Protein AF-A0A955Y008-F1 (afdb_monomer_lite)

Secondary structure (DSSP, 8-state):
-EEEE--SEE-TT--EEEEEEEEEEEEEEEEEEETTEEPPEEEEETTS--EEES-EEEEEEEEEEEEE------TTPEEEEEETTEEEEEEE-

Structure (mmCIF, N/CA/C/O backbone):
data_AF-A0A955Y008-F1
#
_entry.id   AF-A0A955Y008-F1
#
loop_
_atom_site.group_PDB
_atom_site.id
_atom_site.type_symbol
_atom_site.label_atom_id
_atom_site.label_alt_id
_atom_site.label_comp_id
_atom_site.label_asym_id
_atom_site.label_entity_id
_atom_site.label_seq_id
_atom_site.pdbx_PDB_ins_code
_atom_site.Cartn_x
_atom_site.Cartn_y
_atom_site.Cartn_z
_atom_site.occupancy
_atom_site.B_iso_or_equiv
_atom_site.auth_seq_id
_atom_site.auth_comp_id
_atom_site.auth_asym_id
_atom_site.auth_atom_id
_atom_site.pdbx_PDB_model_num
ATOM 1 N N . MET A 1 1 ? -8.196 3.845 17.006 1.00 89.00 1 MET A N 1
ATOM 2 C CA . MET A 1 1 ? -7.122 4.506 16.236 1.00 89.00 1 MET A CA 1
ATOM 3 C C . MET A 1 1 ? -6.521 3.510 15.252 1.00 89.00 1 MET A C 1
ATOM 5 O O . MET A 1 1 ? -6.613 2.316 15.507 1.00 89.00 1 MET A O 1
ATOM 9 N N . VAL A 1 2 ? -5.970 3.988 14.130 1.00 94.81 2 VAL A N 1
ATOM 10 C CA . VAL A 1 2 ? -5.214 3.175 13.162 1.00 94.81 2 VAL A CA 1
ATOM 11 C C . VAL A 1 2 ? -3.862 3.846 12.945 1.00 94.81 2 VAL A C 1
ATOM 13 O O . VAL A 1 2 ? -3.818 5.032 12.611 1.00 94.81 2 VAL A O 1
ATOM 16 N N . GLU A 1 3 ? -2.796 3.092 13.156 1.00 96.06 3 GLU A N 1
ATOM 17 C CA . GLU A 1 3 ? -1.404 3.449 12.913 1.00 96.06 3 GLU A CA 1
ATOM 18 C C . GLU A 1 3 ? -0.931 2.755 11.633 1.00 96.06 3 GLU A C 1
ATOM 20 O O . GLU A 1 3 ? -1.217 1.573 11.424 1.00 96.06 3 GLU A O 1
ATOM 25 N N . LEU A 1 4 ? -0.239 3.501 10.770 1.00 96.94 4 LEU A N 1
ATOM 26 C CA . LEU A 1 4 ? 0.325 3.008 9.517 1.00 96.94 4 LEU A CA 1
ATOM 27 C C . LEU A 1 4 ? 1.843 3.157 9.561 1.00 96.94 4 LEU A C 1
ATOM 29 O O . LEU A 1 4 ? 2.338 4.200 9.983 1.00 96.94 4 LEU A O 1
ATOM 33 N N . ILE A 1 5 ? 2.558 2.155 9.063 1.00 96.94 5 ILE A N 1
ATOM 34 C CA . ILE A 1 5 ? 4.019 2.127 9.020 1.00 96.94 5 ILE A CA 1
ATOM 35 C C . ILE A 1 5 ? 4.443 1.752 7.600 1.00 96.94 5 ILE A C 1
ATOM 37 O O . ILE A 1 5 ? 4.036 0.716 7.077 1.00 96.94 5 ILE A O 1
ATOM 41 N N . ALA A 1 6 ? 5.254 2.600 6.978 1.00 96.62 6 ALA A N 1
ATOM 42 C CA . ALA A 1 6 ? 5.923 2.346 5.705 1.00 96.62 6 ALA A CA 1
ATOM 43 C C . ALA A 1 6 ? 7.209 3.193 5.640 1.00 96.62 6 ALA A C 1
ATOM 45 O O . ALA A 1 6 ? 7.307 4.184 6.374 1.00 96.62 6 ALA A O 1
ATOM 46 N N . PRO A 1 7 ? 8.190 2.846 4.787 1.00 95.38 7 PRO A N 1
ATOM 47 C CA . PRO A 1 7 ? 9.339 3.707 4.529 1.00 95.38 7 PRO A CA 1
ATOM 48 C C . PRO A 1 7 ? 8.900 5.072 4.003 1.00 95.38 7 PRO A C 1
ATOM 50 O O . PRO A 1 7 ? 7.972 5.165 3.209 1.00 95.38 7 PRO A O 1
ATOM 53 N N . THR A 1 8 ? 9.582 6.139 4.408 1.00 92.94 8 THR A N 1
ATOM 54 C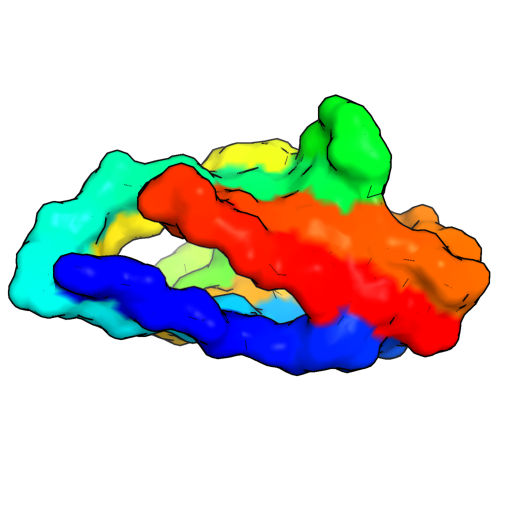 CA . THR A 1 8 ? 9.321 7.487 3.877 1.00 92.94 8 THR A CA 1
ATOM 55 C C . THR A 1 8 ? 9.997 7.731 2.528 1.00 92.94 8 THR A C 1
ATOM 57 O O . THR A 1 8 ? 9.570 8.616 1.790 1.00 92.94 8 THR A O 1
ATOM 60 N N . LEU A 1 9 ? 11.027 6.948 2.200 1.00 95.25 9 LEU A N 1
ATOM 61 C CA . LEU A 1 9 ? 11.791 7.013 0.959 1.00 95.25 9 LEU A CA 1
ATOM 62 C C . LEU A 1 9 ? 11.767 5.638 0.277 1.00 95.25 9 LEU A C 1
ATOM 64 O O . LEU A 1 9 ? 12.008 4.626 0.936 1.00 95.25 9 LEU A O 1
ATOM 68 N N . LEU A 1 10 ? 11.463 5.613 -1.017 1.00 95.38 10 LEU A N 1
ATOM 69 C CA . LEU A 1 10 ? 11.337 4.412 -1.839 1.00 95.38 1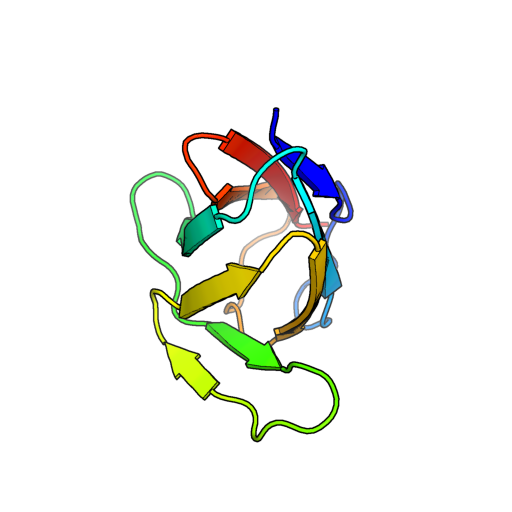0 LEU A CA 1
ATOM 70 C C . LEU A 1 10 ? 12.392 4.413 -2.940 1.00 95.38 10 LEU A C 1
ATOM 72 O O . LEU A 1 10 ? 12.556 5.421 -3.619 1.00 95.38 10 LEU A O 1
ATOM 76 N N . THR A 1 11 ? 13.042 3.279 -3.173 1.00 92.94 11 THR A N 1
ATOM 77 C CA . THR A 1 11 ? 13.912 3.088 -4.338 1.00 92.94 11 THR A CA 1
ATOM 78 C C . THR A 1 11 ? 13.077 2.607 -5.521 1.00 92.94 11 THR A C 1
ATOM 80 O O . THR A 1 11 ? 12.295 1.665 -5.379 1.00 92.94 11 THR A O 1
ATOM 83 N N . VAL A 1 12 ? 13.234 3.224 -6.695 1.00 88.81 12 VAL A N 1
ATOM 84 C CA . VAL A 1 12 ? 12.534 2.793 -7.918 1.00 88.81 12 VAL A CA 1
ATOM 85 C C . VAL A 1 12 ? 12.807 1.315 -8.202 1.00 88.81 12 VAL A C 1
ATOM 87 O O . VAL A 1 12 ? 13.953 0.875 -8.194 1.00 88.81 12 VAL A O 1
ATOM 90 N N . GLY A 1 13 ? 11.742 0.554 -8.463 1.00 82.31 13 GLY A N 1
ATOM 91 C CA . GLY A 1 13 ? 11.826 -0.872 -8.785 1.00 82.31 13 GLY A CA 1
ATOM 92 C C . GLY A 1 13 ? 12.031 -1.794 -7.579 1.00 82.31 13 GLY A C 1
ATOM 93 O O . GLY A 1 13 ? 11.934 -3.010 -7.735 1.00 82.31 13 GLY A O 1
ATOM 94 N N . GLU A 1 14 ? 12.253 -1.259 -6.374 1.00 93.44 14 GLU A N 1
ATOM 95 C CA . GLU A 1 14 ? 12.387 -2.081 -5.174 1.00 93.44 14 GLU A CA 1
ATOM 96 C C . GLU A 1 14 ? 11.041 -2.278 -4.457 1.00 93.44 14 GLU A C 1
ATOM 98 O O . GLU A 1 14 ? 10.193 -1.373 -4.394 1.00 93.44 14 GLU A O 1
ATOM 103 N N . PRO A 1 15 ? 10.814 -3.474 -3.890 1.00 96.25 15 PRO A N 1
ATOM 104 C CA . PRO A 1 15 ? 9.668 -3.716 -3.036 1.00 96.25 15 PRO A CA 1
ATOM 105 C C . PRO A 1 15 ? 9.826 -2.989 -1.695 1.00 96.25 15 PRO A C 1
ATOM 107 O O . PRO A 1 15 ? 10.933 -2.831 -1.184 1.00 96.25 15 PRO A O 1
ATOM 110 N N . PHE A 1 16 ? 8.713 -2.618 -1.066 1.00 97.25 16 PHE A N 1
ATOM 111 C CA . PHE A 1 16 ? 8.726 -2.026 0.274 1.00 97.25 16 PHE A CA 1
ATOM 112 C C . PHE A 1 16 ? 7.650 -2.622 1.177 1.00 97.25 16 PHE A C 1
ATOM 114 O O . PHE A 1 16 ? 6.653 -3.172 0.714 1.00 97.25 16 PHE A O 1
ATOM 121 N N . THR A 1 17 ? 7.844 -2.507 2.489 1.00 97.44 17 THR A N 1
ATOM 122 C CA . THR A 1 17 ? 6.908 -3.056 3.475 1.00 97.44 17 THR A CA 1
ATOM 123 C C . THR A 1 17 ? 5.898 -2.005 3.919 1.00 97.44 17 THR A C 1
ATOM 125 O O . THR A 1 17 ? 6.264 -0.898 4.308 1.00 97.44 17 THR A O 1
ATOM 128 N N . PHE A 1 18 ? 4.623 -2.381 3.926 1.00 97.12 18 PHE A N 1
ATOM 129 C CA . PHE A 1 18 ? 3.539 -1.662 4.581 1.00 97.12 18 PHE A CA 1
ATOM 130 C C . PHE A 1 18 ? 3.017 -2.490 5.756 1.00 97.12 18 PHE A C 1
ATOM 132 O O . PHE A 1 18 ? 2.660 -3.656 5.592 1.00 97.12 18 PHE A O 1
ATOM 139 N N . ALA A 1 19 ? 2.907 -1.880 6.931 1.00 97.56 19 ALA A N 1
ATOM 140 C CA . ALA A 1 19 ? 2.275 -2.481 8.094 1.00 97.56 19 ALA A CA 1
ATOM 141 C C . ALA A 1 19 ? 1.230 -1.546 8.708 1.00 97.56 19 ALA A C 1
ATOM 143 O O . ALA A 1 19 ? 1.283 -0.324 8.554 1.00 97.56 19 ALA A O 1
ATOM 144 N N . PHE A 1 20 ? 0.269 -2.125 9.424 1.00 97.19 20 PHE A N 1
ATOM 145 C CA . PHE A 1 20 ? -0.707 -1.356 10.186 1.00 97.19 20 PHE A CA 1
ATOM 146 C C . PHE A 1 20 ? -1.022 -2.007 11.529 1.00 97.19 20 PHE A C 1
ATOM 148 O O . PHE A 1 20 ? -0.940 -3.229 11.677 1.00 97.19 20 PHE A O 1
ATOM 155 N N . ARG A 1 21 ? -1.467 -1.179 12.477 1.00 97.50 21 ARG A N 1
ATOM 156 C CA . ARG A 1 21 ? -2.041 -1.595 13.760 1.00 97.50 21 ARG A CA 1
ATOM 157 C C . ARG A 1 21 ? -3.284 -0.766 14.064 1.00 97.50 21 ARG A C 1
ATOM 159 O O . ARG A 1 21 ? -3.315 0.434 13.810 1.00 97.50 21 ARG A O 1
ATOM 166 N N . ALA A 1 22 ? -4.326 -1.393 14.591 1.00 96.94 22 ALA A N 1
ATOM 167 C CA . ALA A 1 22 ? -5.597 -0.756 14.894 1.00 96.94 22 ALA A CA 1
ATOM 168 C C . ALA A 1 22 ? -6.160 -1.231 16.240 1.00 96.94 22 ALA A C 1
ATOM 170 O O . ALA A 1 22 ? -6.119 -2.420 16.559 1.00 96.94 22 ALA A O 1
ATOM 171 N N . ASP A 1 23 ? -6.741 -0.305 17.010 1.00 96.12 23 ASP A N 1
ATOM 172 C CA . ASP A 1 23 ? -7.351 -0.620 18.317 1.00 96.12 23 ASP A CA 1
ATOM 173 C C . ASP A 1 23 ? -8.551 -1.570 18.163 1.00 96.12 23 ASP A C 1
ATOM 175 O O . ASP A 1 23 ? -8.780 -2.490 18.957 1.00 96.12 23 ASP A O 1
ATOM 179 N N . THR A 1 24 ? -9.322 -1.359 17.096 1.00 95.12 24 THR A N 1
ATOM 180 C CA . THR A 1 24 ? -10.481 -2.163 16.713 1.00 95.12 24 THR A CA 1
ATOM 181 C C . THR A 1 24 ? -10.236 -2.841 15.370 1.00 95.12 24 THR A C 1
ATOM 183 O O . THR A 1 24 ? -9.373 -2.444 14.591 1.00 95.12 24 THR A O 1
ATOM 186 N N . ARG A 1 25 ? -10.979 -3.921 15.099 1.00 95.50 25 ARG A N 1
ATOM 187 C CA . ARG A 1 25 ? -10.854 -4.644 13.829 1.00 95.50 25 ARG A CA 1
ATOM 188 C C . ARG A 1 25 ? -11.313 -3.739 12.686 1.00 95.50 25 ARG A C 1
ATOM 190 O O . ARG A 1 25 ? -12.460 -3.305 12.684 1.00 95.50 25 ARG A O 1
ATOM 197 N N . VAL A 1 26 ? -10.442 -3.530 11.706 1.00 95.44 26 VAL A N 1
ATOM 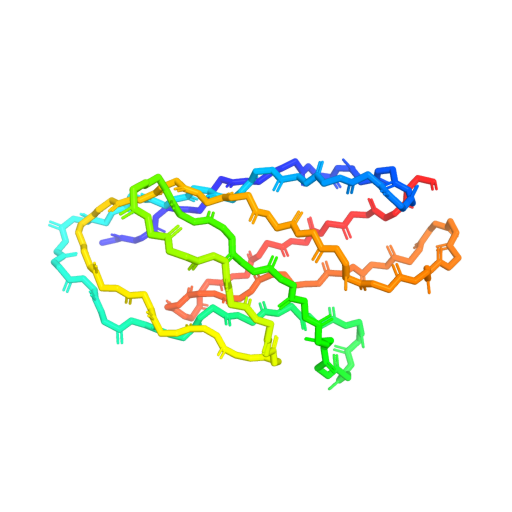198 C CA . VAL A 1 26 ? -10.727 -2.750 10.498 1.00 95.44 26 VAL A CA 1
ATOM 199 C C . VAL A 1 26 ? -11.062 -3.655 9.316 1.00 95.44 26 VAL A C 1
ATOM 201 O O . VAL A 1 26 ? -10.706 -4.841 9.287 1.00 95.44 26 VAL A O 1
ATOM 204 N N . ALA A 1 27 ? -11.755 -3.092 8.329 1.00 95.12 27 ALA A N 1
ATOM 205 C CA . ALA A 1 27 ? -12.084 -3.755 7.072 1.00 95.12 27 ALA A CA 1
ATOM 206 C C . ALA A 1 27 ? -11.952 -2.771 5.902 1.00 95.12 27 ALA A C 1
ATOM 208 O O . ALA A 1 27 ? -12.944 -2.396 5.273 1.00 95.12 27 ALA A O 1
ATOM 209 N N . GLY A 1 28 ? -10.710 -2.383 5.625 1.00 94.81 28 GLY A N 1
ATOM 210 C CA . GLY A 1 28 ? -10.376 -1.269 4.755 1.00 94.81 28 GLY A CA 1
ATOM 211 C C . GLY A 1 28 ? -9.936 -1.617 3.347 1.00 94.81 28 GLY A C 1
ATOM 212 O O . GLY A 1 28 ? -9.765 -2.780 2.969 1.00 94.81 28 GLY A O 1
ATOM 213 N N . ARG A 1 29 ? -9.740 -0.551 2.573 1.00 96.94 29 ARG A N 1
ATOM 214 C CA . ARG A 1 29 ? -9.160 -0.569 1.229 1.00 96.94 29 ARG A CA 1
ATOM 215 C C . ARG A 1 29 ? -7.796 0.108 1.272 1.00 96.94 29 ARG A C 1
ATOM 217 O O . ARG A 1 29 ? -7.724 1.292 1.591 1.00 96.94 29 ARG A O 1
ATOM 224 N N . LEU A 1 30 ? -6.750 -0.647 0.964 1.00 97.69 30 LEU A N 1
ATOM 225 C CA . LEU A 1 30 ? -5.403 -0.138 0.749 1.00 97.69 30 LEU A CA 1
ATOM 226 C C . LEU A 1 30 ? -5.279 0.333 -0.701 1.00 97.69 30 LEU A C 1
ATOM 228 O O . LEU A 1 30 ? -5.650 -0.403 -1.617 1.00 97.69 30 LEU A O 1
ATOM 232 N N . ARG A 1 31 ? -4.777 1.553 -0.893 1.00 97.69 31 ARG A N 1
ATOM 233 C CA . ARG A 1 31 ? -4.532 2.163 -2.207 1.00 97.69 31 ARG A CA 1
ATOM 234 C C . ARG A 1 31 ? -3.199 2.890 -2.212 1.00 97.69 31 ARG A C 1
ATOM 236 O O . ARG A 1 31 ? -2.819 3.457 -1.189 1.00 97.69 31 ARG A O 1
ATOM 243 N N . LEU A 1 32 ? -2.569 2.944 -3.376 1.00 97.31 32 LEU A N 1
ATOM 244 C CA . LEU A 1 32 ? -1.394 3.761 -3.643 1.00 97.31 32 LEU A CA 1
ATOM 245 C C . LEU A 1 32 ? -1.739 4.733 -4.772 1.00 97.31 32 LEU A C 1
ATOM 247 O O . LEU A 1 32 ? -2.356 4.334 -5.758 1.00 97.31 32 LEU A O 1
ATOM 251 N N . THR A 1 33 ? -1.407 6.011 -4.610 1.00 96.94 33 THR A N 1
ATOM 252 C CA . THR A 1 33 ? -1.698 7.037 -5.621 1.00 96.94 33 THR A CA 1
ATOM 253 C C . THR A 1 33 ? -0.483 7.904 -5.911 1.00 96.94 33 THR A C 1
ATOM 255 O O . THR A 1 33 ? 0.186 8.298 -4.959 1.00 96.94 33 THR A O 1
ATOM 258 N N . SER A 1 34 ? -0.271 8.273 -7.174 1.00 94.62 34 SER A N 1
ATOM 259 C CA . SER A 1 34 ? 0.624 9.366 -7.583 1.00 94.62 34 SER A CA 1
ATOM 260 C C . SER A 1 34 ? -0.239 10.575 -7.943 1.00 94.62 34 SER A C 1
ATOM 262 O O . SER A 1 34 ? -1.060 10.509 -8.858 1.00 94.62 34 SER A O 1
ATOM 264 N N . GLY A 1 35 ? -0.176 11.648 -7.149 1.00 90.56 35 GLY A N 1
ATOM 265 C CA . GLY A 1 35 ? -1.130 12.758 -7.261 1.00 90.56 35 GLY A CA 1
ATOM 266 C C . GLY A 1 35 ? -2.592 12.296 -7.114 1.00 90.56 35 GLY A C 1
ATOM 267 O O . GLY A 1 35 ? -3.025 11.878 -6.033 1.00 90.56 35 GLY A O 1
ATOM 268 N N . THR A 1 36 ? -3.368 12.390 -8.199 1.00 88.94 36 THR A N 1
ATOM 269 C CA . THR A 1 36 ? -4.771 11.935 -8.273 1.00 88.94 36 THR A CA 1
ATOM 270 C C . THR A 1 36 ? -4.946 10.542 -8.876 1.00 88.94 36 THR A C 1
ATOM 272 O O . THR A 1 36 ? -6.048 9.998 -8.814 1.00 88.94 36 THR A O 1
ATOM 275 N N . GLU A 1 37 ? -3.896 9.960 -9.449 1.00 94.38 37 GLU A N 1
ATOM 276 C CA . GLU A 1 37 ? -3.964 8.696 -10.180 1.00 94.38 37 GLU A CA 1
ATOM 277 C C . GLU A 1 37 ? -3.783 7.508 -9.238 1.00 94.38 37 GLU A C 1
ATOM 279 O O . GLU A 1 37 ? -2.902 7.514 -8.377 1.00 94.38 37 GLU A O 1
ATOM 284 N N . ALA A 1 38 ? -4.630 6.486 -9.383 1.00 94.88 38 ALA A N 1
ATOM 285 C CA . ALA A 1 38 ? -4.477 5.227 -8.664 1.00 94.88 38 ALA A CA 1
ATOM 286 C C . ALA A 1 38 ? -3.447 4.348 -9.373 1.00 94.88 38 ALA A C 1
ATOM 288 O O . ALA A 1 38 ? -3.538 4.135 -10.580 1.00 94.88 38 ALA A O 1
ATOM 289 N N . LEU A 1 39 ? -2.487 3.831 -8.612 1.00 96.06 39 LEU A N 1
ATOM 290 C CA . LEU A 1 39 ? -1.465 2.933 -9.128 1.00 96.06 39 LEU A CA 1
ATOM 291 C C . LEU A 1 39 ? -1.918 1.488 -8.964 1.00 96.06 39 LEU A C 1
ATOM 293 O O . LEU A 1 39 ? -2.448 1.118 -7.916 1.00 96.06 39 LEU A O 1
ATOM 297 N N . VAL A 1 40 ? -1.665 0.673 -9.985 1.00 97.25 40 VAL A N 1
ATOM 298 C CA . VAL A 1 40 ? -1.720 -0.785 -9.872 1.00 97.25 40 VAL A CA 1
ATOM 299 C C . VAL A 1 40 ? -0.446 -1.247 -9.172 1.00 97.25 40 VAL A C 1
ATOM 301 O O . VAL A 1 40 ? 0.641 -0.789 -9.512 1.00 97.25 40 VAL A O 1
ATOM 304 N N . PHE A 1 41 ? -0.583 -2.123 -8.181 1.00 97.44 41 PHE A N 1
ATOM 305 C CA . PHE A 1 41 ? 0.549 -2.699 -7.461 1.00 97.44 41 PHE A CA 1
ATOM 306 C C . PHE A 1 41 ? 0.242 -4.119 -6.998 1.00 97.44 41 PHE A C 1
ATOM 308 O O . PHE A 1 41 ? -0.917 -4.501 -6.778 1.00 97.44 41 PHE A O 1
ATOM 315 N N . THR A 1 42 ? 1.304 -4.893 -6.811 1.00 98.12 42 THR A N 1
ATOM 316 C CA . THR A 1 42 ? 1.237 -6.232 -6.237 1.00 98.12 42 THR A CA 1
ATOM 317 C C . THR A 1 42 ? 1.340 -6.141 -4.720 1.00 98.12 42 THR A C 1
ATOM 319 O O . THR A 1 42 ? 2.272 -5.540 -4.183 1.00 98.12 42 THR A O 1
ATOM 322 N N . LEU A 1 43 ? 0.377 -6.737 -4.021 1.00 97.94 43 LEU A N 1
ATOM 323 C CA . LEU A 1 43 ? 0.372 -6.888 -2.573 1.00 97.94 43 LEU A CA 1
ATOM 324 C C . LEU A 1 43 ? 0.624 -8.352 -2.217 1.00 97.94 43 LEU A C 1
ATOM 326 O O . LEU A 1 43 ? -0.151 -9.238 -2.580 1.00 97.94 43 LEU A O 1
ATOM 330 N N . GLU A 1 44 ? 1.676 -8.588 -1.447 1.00 97.44 44 GLU A N 1
ATOM 331 C CA . GLU A 1 44 ? 2.040 -9.898 -0.924 1.00 97.44 44 GLU A CA 1
ATOM 332 C C . GLU A 1 44 ? 1.835 -9.915 0.595 1.00 97.44 44 GLU A C 1
ATOM 334 O O . GLU A 1 44 ? 2.342 -9.060 1.325 1.00 97.44 44 GLU A O 1
ATOM 339 N N . ALA A 1 45 ? 1.067 -10.892 1.077 1.00 92.38 45 ALA A N 1
ATOM 340 C CA . ALA A 1 45 ? 0.851 -11.140 2.497 1.00 92.38 45 ALA A CA 1
ATOM 341 C C . ALA A 1 45 ? 1.410 -12.516 2.859 1.00 92.38 45 ALA A C 1
ATOM 343 O O . ALA A 1 45 ? 1.298 -13.459 2.077 1.00 92.38 45 ALA A O 1
ATOM 344 N N . GLN A 1 46 ? 1.947 -12.662 4.069 1.00 86.38 46 GLN A N 1
ATOM 345 C CA . GLN A 1 46 ? 2.495 -13.941 4.513 1.00 86.38 46 GLN A CA 1
ATOM 346 C C . GLN A 1 46 ? 1.440 -15.060 4.439 1.00 86.38 46 GLN A C 1
ATOM 348 O O . GLN A 1 46 ? 0.338 -14.932 4.978 1.00 86.38 46 GLN A O 1
ATOM 353 N N . GLY A 1 47 ? 1.788 -16.163 3.769 1.00 84.19 47 GLY A N 1
ATOM 354 C CA . GLY A 1 47 ? 0.911 -17.328 3.623 1.00 84.19 47 GLY A CA 1
ATOM 355 C C . GLY A 1 47 ? -0.283 -17.114 2.686 1.00 84.19 47 GLY A C 1
ATOM 356 O O . GLY A 1 47 ? -1.244 -17.880 2.752 1.00 84.19 47 GLY A O 1
ATOM 357 N N . ARG A 1 48 ? -0.255 -16.079 1.838 1.00 89.00 48 ARG A N 1
ATOM 358 C CA . ARG A 1 48 ? -1.248 -15.851 0.782 1.00 89.00 48 ARG A CA 1
ATOM 359 C C . ARG A 1 48 ? -0.562 -15.677 -0.560 1.00 89.00 48 ARG A C 1
ATOM 361 O O . ARG A 1 48 ? 0.567 -15.204 -0.628 1.00 89.00 48 ARG A O 1
ATOM 368 N N . GLU A 1 49 ? -1.277 -16.036 -1.616 1.00 93.50 49 GLU A N 1
ATOM 369 C CA . GLU A 1 49 ? -0.841 -15.741 -2.973 1.00 93.50 49 GLU A CA 1
ATOM 370 C C . GLU A 1 49 ? -0.794 -14.215 -3.186 1.00 93.50 49 GLU A C 1
ATOM 372 O O . GLU A 1 49 ? -1.717 -13.517 -2.739 1.00 93.50 49 GLU A O 1
ATOM 377 N N . PRO A 1 50 ? 0.269 -13.679 -3.815 1.00 96.69 50 PRO A N 1
ATOM 378 C CA . PRO A 1 50 ? 0.327 -12.275 -4.192 1.00 96.69 50 PRO A CA 1
ATOM 379 C C . PRO A 1 50 ? -0.837 -11.901 -5.108 1.00 96.69 50 PRO A C 1
ATOM 381 O O . PRO A 1 50 ? -1.240 -12.676 -5.972 1.00 96.69 50 PRO A O 1
ATOM 384 N N . ALA A 1 51 ? -1.363 -10.691 -4.945 1.00 97.25 51 ALA A N 1
ATOM 385 C CA . ALA A 1 51 ? -2.431 -10.178 -5.792 1.00 97.25 51 ALA A CA 1
ATOM 386 C C . ALA A 1 51 ? -2.032 -8.831 -6.386 1.00 97.25 51 ALA A C 1
ATOM 388 O O . ALA A 1 51 ? -1.512 -7.979 -5.671 1.00 97.25 51 ALA A O 1
ATOM 389 N N . THR A 1 52 ? -2.339 -8.608 -7.662 1.00 97.88 52 THR A N 1
ATOM 390 C CA . THR A 1 52 ? -2.082 -7.342 -8.360 1.00 97.88 52 THR A CA 1
ATOM 391 C C . THR A 1 52 ? -3.399 -6.619 -8.616 1.00 97.88 52 THR A C 1
ATOM 393 O O . THR A 1 52 ? -4.311 -7.172 -9.229 1.00 97.88 52 THR A O 1
ATOM 396 N N . ALA A 1 53 ? -3.521 -5.395 -8.107 1.00 97.56 53 ALA A N 1
ATOM 397 C CA . ALA A 1 53 ? -4.713 -4.562 -8.256 1.00 97.56 53 ALA A CA 1
ATOM 398 C C . ALA A 1 53 ? -4.393 -3.093 -7.940 1.00 97.56 53 ALA A C 1
ATOM 400 O O . ALA A 1 53 ? -3.366 -2.788 -7.339 1.00 97.56 53 ALA A O 1
ATOM 401 N N . ASP A 1 54 ? -5.304 -2.184 -8.284 1.00 97.38 54 ASP A N 1
ATOM 402 C CA . ASP A 1 54 ? -5.251 -0.772 -7.871 1.00 97.38 54 ASP A CA 1
ATOM 403 C C . ASP A 1 54 ? -5.777 -0.536 -6.436 1.00 97.38 54 ASP A C 1
ATOM 405 O O . ASP A 1 54 ? -5.621 0.535 -5.840 1.00 97.38 54 ASP A O 1
ATOM 409 N N . THR A 1 55 ? -6.450 -1.539 -5.867 1.00 97.50 55 THR A N 1
ATOM 410 C CA . THR A 1 55 ? -7.075 -1.500 -4.548 1.00 97.50 55 THR A CA 1
ATOM 411 C C . THR A 1 55 ? -7.065 -2.891 -3.918 1.00 97.50 55 THR A C 1
ATOM 413 O O . THR A 1 55 ? -7.615 -3.837 -4.477 1.00 97.50 55 THR A O 1
ATOM 416 N N . HIS A 1 56 ? -6.574 -2.993 -2.681 1.00 97.50 56 HIS A N 1
ATOM 417 C CA . HIS A 1 56 ? -6.554 -4.248 -1.919 1.00 97.50 56 HIS A CA 1
ATOM 418 C C . HIS A 1 56 ? -7.453 -4.186 -0.691 1.00 97.50 56 HIS A C 1
ATOM 420 O O . HIS A 1 56 ? -7.414 -3.224 0.077 1.00 97.50 56 HIS A O 1
ATOM 426 N N . ARG A 1 57 ? -8.274 -5.218 -0.469 1.00 96.00 57 ARG A N 1
ATOM 427 C CA . ARG A 1 57 ? -9.136 -5.288 0.719 1.00 96.00 57 ARG A CA 1
ATOM 428 C C . ARG A 1 57 ? -8.408 -5.982 1.865 1.00 96.00 57 ARG A C 1
ATOM 430 O O . ARG A 1 57 ? -8.186 -7.188 1.819 1.00 96.00 57 ARG A O 1
ATOM 437 N N . ILE A 1 58 ? -8.130 -5.239 2.930 1.00 95.19 58 ILE A N 1
ATOM 438 C CA . ILE A 1 58 ? -7.413 -5.734 4.108 1.00 95.19 58 ILE A CA 1
ATOM 439 C C . ILE A 1 58 ? -8.359 -5.740 5.306 1.00 95.19 58 ILE A C 1
ATOM 441 O O . ILE A 1 58 ? -9.129 -4.804 5.521 1.00 95.19 58 ILE A O 1
ATOM 445 N N . ARG A 1 59 ? -8.339 -6.825 6.085 1.00 95.00 59 ARG A N 1
ATOM 446 C CA . ARG A 1 59 ? -9.161 -6.967 7.291 1.00 95.00 59 ARG A CA 1
ATOM 447 C C . ARG A 1 59 ? -8.314 -7.510 8.428 1.00 95.00 59 ARG A C 1
ATOM 449 O O . ARG A 1 59 ? -7.643 -8.518 8.243 1.00 95.00 59 ARG A O 1
ATOM 456 N N . GLY A 1 60 ? -8.415 -6.911 9.607 1.00 95.44 60 GLY A N 1
ATOM 457 C CA . GLY A 1 60 ? -7.638 -7.343 10.767 1.00 95.44 60 GLY A CA 1
ATOM 458 C C . GLY A 1 60 ? -7.534 -6.261 11.830 1.00 95.44 60 GLY A C 1
ATOM 459 O O . GLY A 1 60 ? -8.101 -5.184 11.674 1.00 95.44 60 GLY A O 1
ATOM 460 N N . LYS A 1 61 ? -6.840 -6.568 12.925 1.00 97.06 61 LYS A N 1
ATOM 461 C CA . LYS A 1 61 ? -6.359 -5.556 13.880 1.00 97.06 61 LYS A CA 1
ATOM 462 C C . LYS A 1 61 ? -4.921 -5.135 13.584 1.00 97.06 61 LYS A C 1
ATOM 464 O O . LYS A 1 61 ? -4.525 -4.040 13.944 1.00 97.06 61 LYS A O 1
ATOM 469 N N . GLU A 1 62 ? -4.170 -5.985 12.903 1.00 96.75 62 GLU A N 1
ATOM 470 C CA . GLU A 1 62 ? -2.801 -5.737 12.476 1.00 96.75 62 GLU A CA 1
ATOM 471 C C . GLU A 1 62 ? -2.524 -6.506 11.184 1.00 96.75 62 GLU A C 1
ATOM 473 O O . GLU A 1 62 ? -3.277 -7.421 10.822 1.00 96.75 62 GLU A O 1
ATOM 478 N N . GLY A 1 63 ? -1.465 -6.123 10.481 1.00 95.75 63 GLY A N 1
ATOM 479 C CA . GLY A 1 63 ? -0.980 -6.835 9.307 1.00 95.75 63 GLY A CA 1
ATOM 480 C C . GLY A 1 63 ? 0.303 -6.219 8.769 1.00 95.75 63 GLY A C 1
ATOM 481 O O . GLY A 1 63 ? 0.541 -5.027 8.957 1.00 95.75 63 GLY A O 1
ATOM 482 N N . SER A 1 64 ? 1.104 -7.042 8.097 1.00 97.06 64 SER A N 1
ATOM 483 C CA . SER A 1 64 ? 2.333 -6.653 7.408 1.00 97.06 64 SER A CA 1
ATOM 484 C C . SER A 1 64 ? 2.307 -7.229 5.998 1.00 97.06 64 SER A C 1
ATOM 486 O O . SER A 1 64 ? 1.950 -8.395 5.808 1.00 97.06 64 SER A O 1
ATOM 488 N N . PHE A 1 65 ? 2.632 -6.393 5.020 1.00 97.62 65 PHE A N 1
ATOM 489 C CA . PHE A 1 65 ? 2.507 -6.685 3.602 1.00 97.62 65 PHE A CA 1
ATOM 490 C C . PHE A 1 65 ? 3.710 -6.140 2.851 1.00 97.62 65 PHE A C 1
ATOM 492 O O . PHE A 1 65 ? 4.204 -5.059 3.168 1.00 97.62 65 PHE A O 1
ATOM 499 N N . VAL A 1 66 ? 4.133 -6.852 1.817 1.00 98.06 66 VAL A N 1
ATOM 500 C CA . VAL A 1 66 ? 5.130 -6.355 0.872 1.00 98.06 66 VAL A CA 1
ATOM 501 C C . VAL A 1 66 ? 4.397 -5.806 -0.346 1.00 98.06 66 VAL A C 1
ATOM 503 O O . VAL A 1 66 ? 3.549 -6.484 -0.925 1.00 98.06 66 VAL A O 1
ATOM 506 N N . ILE A 1 67 ? 4.701 -4.565 -0.713 1.00 97.69 67 ILE A N 1
ATOM 507 C CA . ILE A 1 67 ? 4.203 -3.895 -1.913 1.00 97.69 67 ILE A CA 1
ATOM 508 C C . ILE A 1 67 ? 5.299 -3.948 -2.974 1.00 97.69 67 ILE A C 1
ATOM 510 O O . ILE A 1 67 ? 6.444 -3.581 -2.707 1.00 97.69 67 ILE A O 1
ATOM 514 N N . ARG A 1 68 ? 4.942 -4.413 -4.171 1.00 96.44 68 ARG A N 1
ATOM 515 C CA . ARG A 1 68 ? 5.828 -4.552 -5.337 1.00 96.44 68 ARG A CA 1
ATOM 516 C C . ARG A 1 68 ? 5.131 -4.059 -6.599 1.00 96.44 68 ARG A C 1
ATOM 518 O O . ARG A 1 68 ? 3.940 -3.753 -6.560 1.00 96.44 68 ARG A O 1
ATOM 525 N N . ASP A 1 69 ? 5.869 -4.006 -7.705 1.00 95.38 69 ASP A N 1
ATOM 526 C CA . ASP A 1 69 ? 5.337 -3.724 -9.046 1.00 95.38 69 ASP A CA 1
ATOM 527 C C . ASP A 1 69 ? 4.479 -2.447 -9.108 1.00 95.38 69 ASP A C 1
ATOM 529 O O . ASP A 1 69 ? 3.488 -2.380 -9.827 1.00 95.38 69 ASP A O 1
ATOM 533 N N . TRP A 1 70 ? 4.836 -1.425 -8.324 1.00 94.25 70 TRP A N 1
ATOM 534 C CA . TRP A 1 70 ? 4.077 -0.174 -8.180 1.00 94.25 70 TRP A CA 1
ATOM 535 C C . TRP A 1 70 ? 4.370 0.855 -9.293 1.00 94.25 70 TRP A C 1
ATOM 537 O O . TRP A 1 70 ? 3.984 2.025 -9.198 1.00 94.25 70 TRP A O 1
ATOM 547 N N . GLY A 1 71 ? 5.015 0.398 -10.368 1.00 88.62 71 GLY A N 1
ATOM 548 C CA . GLY A 1 71 ? 5.397 1.183 -11.537 1.00 88.62 71 GLY A CA 1
ATOM 549 C C . GLY A 1 71 ? 6.745 1.891 -11.402 1.00 88.62 71 GLY A C 1
ATOM 550 O O . GLY A 1 71 ? 7.342 1.957 -10.328 1.00 88.62 71 GLY A O 1
ATOM 551 N N . GLU A 1 72 ? 7.214 2.432 -12.522 1.00 89.62 72 GLU A N 1
ATOM 552 C CA . GLU A 1 72 ? 8.376 3.315 -12.573 1.00 89.62 72 GLU A CA 1
ATOM 553 C C . GLU A 1 72 ? 7.915 4.763 -12.421 1.00 89.62 72 GLU A C 1
ATOM 555 O O . GLU A 1 72 ? 7.003 5.215 -13.114 1.00 89.62 72 GLU A O 1
ATOM 560 N N . HIS A 1 73 ? 8.551 5.493 -11.510 1.00 90.62 73 HIS A N 1
ATOM 561 C CA . HIS A 1 73 ? 8.254 6.898 -11.255 1.00 90.62 73 HIS A CA 1
ATOM 562 C C . HIS A 1 73 ? 9.565 7.682 -11.231 1.00 90.62 73 HIS A C 1
ATOM 564 O O . HIS A 1 73 ? 10.557 7.168 -10.711 1.00 90.62 73 HIS A O 1
ATOM 570 N N . PRO A 1 74 ? 9.599 8.917 -11.756 1.00 90.38 74 PRO A N 1
ATOM 571 C CA . PRO A 1 74 ? 10.778 9.765 -11.644 1.00 90.38 74 PRO A CA 1
ATOM 572 C C . PRO A 1 74 ? 11.189 9.981 -10.183 1.00 90.38 74 PRO A C 1
ATOM 574 O O . PRO A 1 74 ? 10.327 10.131 -9.307 1.00 90.38 74 PRO A O 1
ATOM 577 N N . SER A 1 75 ? 12.496 10.079 -9.933 1.00 92.69 75 SER A N 1
ATOM 578 C CA . SER A 1 75 ? 13.023 10.527 -8.639 1.00 92.69 75 SER A CA 1
ATOM 579 C C . SER A 1 75 ? 12.383 11.860 -8.235 1.00 92.69 75 SER A C 1
ATOM 581 O O . SER A 1 75 ? 12.184 12.759 -9.056 1.00 92.69 75 SER A O 1
ATOM 583 N N . GLY A 1 76 ? 12.012 11.973 -6.962 1.00 92.12 76 GLY A N 1
ATOM 584 C CA . GLY A 1 76 ? 11.292 13.114 -6.408 1.00 92.12 76 GLY A CA 1
ATOM 585 C C . GLY A 1 76 ? 9.768 13.012 -6.469 1.00 92.12 76 GLY A C 1
ATOM 586 O O . GLY A 1 76 ? 9.112 13.835 -5.832 1.00 92.12 76 GLY A O 1
ATOM 587 N N . THR A 1 77 ? 9.200 12.013 -7.158 1.00 95.00 77 THR A N 1
ATOM 588 C CA . THR A 1 77 ? 7.745 11.782 -7.172 1.00 95.00 77 THR A CA 1
ATOM 589 C C . THR A 1 77 ? 7.223 11.502 -5.762 1.00 95.00 77 THR A C 1
ATOM 591 O O . THR A 1 77 ? 7.814 10.725 -5.008 1.00 95.00 77 THR A O 1
ATOM 594 N N . GLU A 1 78 ? 6.095 12.120 -5.408 1.00 96.75 78 GLU A N 1
ATOM 595 C CA . GLU A 1 78 ? 5.385 11.863 -4.155 1.00 96.75 78 GLU A CA 1
ATOM 596 C C . GLU A 1 78 ? 4.240 10.875 -4.375 1.00 96.75 78 GLU A C 1
ATOM 598 O O . GLU A 1 78 ? 3.284 11.133 -5.112 1.00 96.75 78 GLU A O 1
ATOM 603 N N . LEU A 1 79 ? 4.321 9.74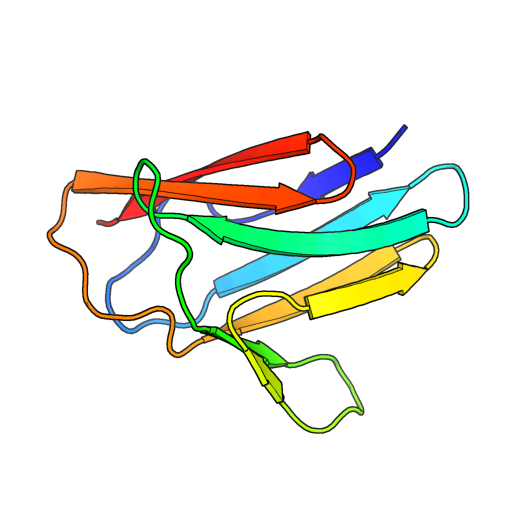5 -3.682 1.00 96.94 79 LEU A N 1
ATOM 604 C CA . LEU A 1 79 ? 3.280 8.735 -3.630 1.00 96.94 79 LEU A CA 1
ATOM 605 C C . LEU A 1 79 ? 2.510 8.841 -2.316 1.00 96.94 79 LEU A C 1
ATOM 607 O O . LEU A 1 79 ? 3.053 9.186 -1.267 1.00 96.94 79 LEU A O 1
ATOM 611 N N . VAL A 1 80 ? 1.224 8.506 -2.358 1.00 97.56 80 VAL A N 1
ATOM 612 C CA . VAL A 1 80 ? 0.357 8.510 -1.178 1.00 97.56 80 VAL A CA 1
ATOM 613 C C . VAL A 1 80 ? -0.242 7.133 -0.976 1.00 97.56 80 VAL A C 1
ATOM 615 O O . VAL A 1 80 ? -1.090 6.692 -1.755 1.00 97.56 80 VAL A O 1
ATOM 618 N N . LEU A 1 81 ? 0.147 6.478 0.114 1.00 97.25 81 LEU A N 1
ATOM 619 C CA . LEU A 1 81 ? -0.462 5.238 0.570 1.00 97.25 81 LEU A CA 1
ATOM 620 C C . LEU A 1 81 ? -1.649 5.560 1.479 1.00 97.25 81 LEU A C 1
ATOM 622 O O . LEU A 1 81 ? -1.538 6.339 2.426 1.00 97.25 81 LEU A O 1
ATOM 626 N N . ARG A 1 82 ? -2.812 4.983 1.177 1.00 97.38 82 ARG A N 1
ATOM 627 C CA . ARG A 1 82 ? -4.080 5.285 1.850 1.00 97.38 82 ARG A CA 1
ATOM 628 C C . ARG A 1 82 ? -4.684 4.021 2.435 1.00 97.38 82 ARG A C 1
ATOM 630 O O . ARG A 1 82 ? -4.879 3.049 1.710 1.00 97.38 82 ARG A O 1
ATOM 637 N N . PHE A 1 83 ? -5.047 4.063 3.714 1.00 97.25 83 PHE A N 1
ATOM 638 C CA . PHE A 1 83 ? -5.751 2.975 4.391 1.00 97.25 83 PHE A CA 1
ATOM 639 C C . PHE A 1 83 ? -6.601 3.525 5.541 1.00 97.25 83 PHE A C 1
ATOM 641 O O . PHE A 1 83 ? -6.114 4.326 6.331 1.00 97.25 83 PHE A O 1
ATOM 648 N N . GLU A 1 84 ? -7.877 3.133 5.626 1.00 94.94 84 GLU A N 1
ATOM 649 C CA . GLU A 1 84 ? -8.795 3.543 6.710 1.00 94.94 84 GLU A CA 1
ATOM 650 C C . GLU A 1 84 ? -8.824 5.065 6.973 1.00 94.94 84 GLU A C 1
ATOM 652 O O . GLU A 1 84 ? -8.752 5.533 8.109 1.00 94.94 84 GLU A O 1
ATOM 657 N N . GLY A 1 85 ? -8.870 5.867 5.902 1.00 92.06 85 GLY A N 1
ATOM 658 C CA . GLY A 1 85 ? -8.887 7.337 5.978 1.00 92.06 85 GLY A CA 1
ATOM 659 C C . GLY A 1 85 ? -7.548 7.983 6.361 1.00 92.06 85 GLY A C 1
ATOM 660 O O . GLY A 1 85 ? -7.425 9.206 6.310 1.00 92.06 85 GLY A O 1
ATOM 661 N N . ARG A 1 86 ? -6.528 7.185 6.694 1.00 95.19 86 ARG A N 1
ATOM 662 C CA . ARG A 1 86 ? -5.157 7.635 6.949 1.00 95.19 86 ARG A CA 1
ATOM 663 C C . ARG A 1 86 ? -4.369 7.696 5.642 1.00 95.19 86 ARG A C 1
ATOM 665 O O . ARG A 1 86 ? -4.651 6.957 4.696 1.00 95.19 86 ARG A O 1
ATOM 672 N N . LYS A 1 87 ? -3.382 8.589 5.605 1.00 96.25 87 LYS A N 1
ATOM 673 C CA . LYS A 1 87 ? -2.468 8.788 4.478 1.00 96.25 87 LYS A CA 1
ATOM 674 C C . LYS A 1 87 ? -1.030 8.721 4.982 1.00 96.25 87 LYS A C 1
ATOM 676 O O . LYS A 1 87 ? -0.732 9.337 6.003 1.00 96.25 87 LYS A O 1
ATOM 681 N N . LEU A 1 88 ? -0.172 8.022 4.253 1.00 96.75 88 LEU A N 1
ATOM 682 C CA . LEU A 1 88 ? 1.279 8.119 4.360 1.00 96.75 88 LEU A CA 1
ATOM 683 C C . LEU A 1 88 ? 1.819 8.689 3.055 1.00 96.75 88 LEU A C 1
ATOM 685 O O . LEU A 1 88 ? 1.430 8.234 1.981 1.00 96.75 88 LEU A O 1
ATOM 689 N N . TRP A 1 89 ? 2.689 9.684 3.170 1.00 96.88 89 TRP A N 1
ATOM 690 C CA . TRP A 1 89 ? 3.393 10.281 2.043 1.00 96.88 89 TRP A CA 1
ATOM 691 C C . TRP A 1 89 ? 4.752 9.603 1.919 1.00 96.88 89 TRP A C 1
ATOM 693 O O . TRP A 1 89 ? 5.489 9.517 2.902 1.00 96.88 89 TRP A O 1
ATOM 703 N N . LEU A 1 90 ? 5.039 9.087 0.731 1.00 96.88 90 LEU A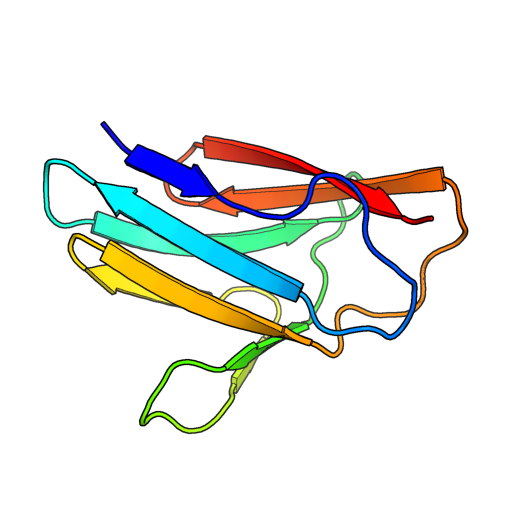 N 1
ATOM 704 C CA . LEU A 1 90 ? 6.246 8.345 0.398 1.00 96.88 90 LEU A CA 1
ATOM 705 C C . LEU A 1 90 ? 6.933 9.098 -0.739 1.00 96.88 90 LEU A C 1
ATOM 707 O O . LEU A 1 90 ? 6.269 9.509 -1.690 1.00 96.88 90 LEU A O 1
ATOM 711 N N . LYS A 1 91 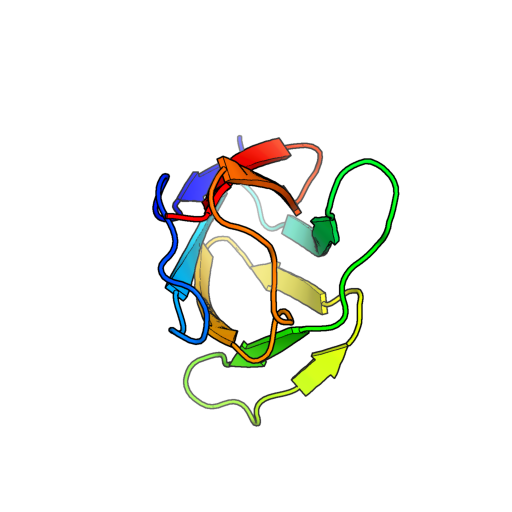? 8.246 9.284 -0.660 1.00 97.00 91 LYS A N 1
ATOM 712 C CA . LYS A 1 91 ? 9.021 9.941 -1.713 1.00 97.00 91 LYS A CA 1
ATOM 713 C C . LYS A 1 91 ? 9.812 8.905 -2.494 1.00 97.00 91 LYS A C 1
ATOM 715 O O . LYS A 1 91 ? 10.419 8.029 -1.891 1.00 97.00 91 LYS A O 1
ATOM 720 N N . VAL A 1 92 ? 9.833 9.017 -3.813 1.00 96.06 92 VAL A N 1
ATOM 721 C CA . VAL A 1 92 ? 10.700 8.200 -4.667 1.00 96.06 92 VAL A CA 1
ATOM 722 C C . VAL A 1 92 ? 12.100 8.822 -4.697 1.00 96.06 92 VAL A C 1
ATOM 724 O O . VAL A 1 92 ? 12.227 10.029 -4.927 1.00 96.06 92 VAL A O 1
ATOM 727 N N . ALA A 1 93 ? 13.122 8.021 -4.393 1.00 91.56 93 ALA A N 1
ATOM 728 C CA . ALA A 1 93 ? 14.539 8.384 -4.425 1.00 91.56 93 ALA A CA 1
ATOM 729 C C . ALA A 1 93 ? 15.079 8.452 -5.853 1.00 91.56 93 ALA A C 1
ATOM 731 O O . ALA A 1 93 ? 14.607 7.684 -6.718 1.00 91.56 93 ALA A O 1
#

Sequence (93 aa):
MVELIAPTLLTVGEPFTFAFRADTRVAGRLRLTSGTEALVFTLEAQGREPATADTHRIRGKEGSFVIRDWGEHPSGTELVLRFEGRKLWLKVA

pLDDT: mean 95.06, std 3.15, range [82.31, 98.12]

Radius of gyration: 12.45 Å; chains: 1; bounding box: 27×30×31 Å

Foldseek 3Di:
DKDKDWDQEDEFQDKTKIKMAAPDKDWKKKFKDQPPHQFWKWKAFPPDDIDTDSIDTDIGRMGMIIIGPRDGDDFQTWMWIDIPNDIDIHGYD